Protein AF-A0A4Q7B4S7-F1 (afdb_monomer_lite)

pLD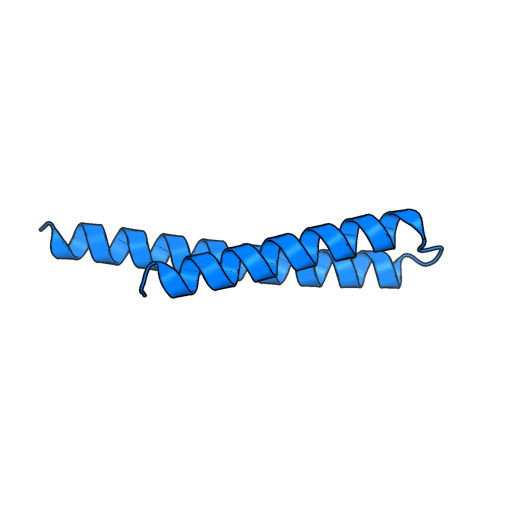DT: mean 86.52, std 9.17, range [53.12, 96.19]

Organism: NCBI:txid202951

Sequence (63 aa):
MDIKHIKNLLDIFEGTVERRCAIYEIADDEDDENRAAAECGAAKAELIRAIEQLAQHQEDSSA

Structure (mmCIF, N/CA/C/O backbone):
data_AF-A0A4Q7B4S7-F1
#
_entry.id   AF-A0A4Q7B4S7-F1
#
loop_
_atom_site.group_PDB
_atom_site.id
_atom_site.type_symbol
_atom_site.label_atom_id
_atom_site.label_alt_id
_atom_site.label_comp_id
_atom_site.label_asym_id
_atom_site.label_entity_id
_atom_site.label_seq_id
_atom_site.pdbx_PDB_ins_code
_atom_site.Cartn_x
_atom_site.Cartn_y
_atom_site.Cartn_z
_atom_site.occupancy
_atom_site.B_iso_or_equiv
_atom_site.auth_seq_id
_atom_site.auth_comp_id
_atom_site.auth_asym_id
_atom_site.auth_atom_id
_atom_site.pdbx_PDB_model_num
ATOM 1 N N . MET A 1 1 ? -17.162 3.524 8.072 1.00 64.94 1 MET A N 1
ATOM 2 C CA . MET A 1 1 ? -16.253 2.634 7.312 1.00 64.94 1 MET A CA 1
ATOM 3 C C . MET A 1 1 ? -16.495 1.203 7.782 1.00 64.94 1 MET A C 1
ATOM 5 O O . MET A 1 1 ? -16.616 1.036 8.989 1.00 64.94 1 MET A O 1
ATOM 9 N N . ASP A 1 2 ? -16.621 0.199 6.906 1.00 78.50 2 ASP A N 1
ATOM 10 C CA . ASP A 1 2 ? -16.745 -1.209 7.334 1.00 78.50 2 ASP A CA 1
ATOM 11 C C . ASP A 1 2 ? -15.435 -1.987 7.117 1.00 78.50 2 ASP A C 1
ATOM 13 O O . ASP A 1 2 ? -14.543 -1.565 6.378 1.00 78.50 2 A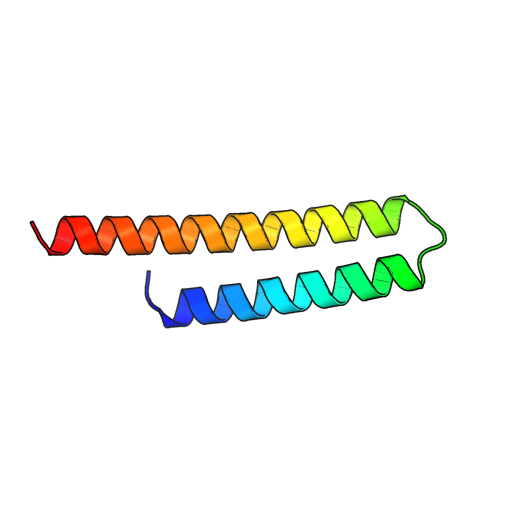SP A O 1
ATOM 17 N N . ILE A 1 3 ? -15.306 -3.142 7.772 1.00 84.31 3 ILE A N 1
ATOM 18 C CA . ILE A 1 3 ? -14.101 -3.976 7.675 1.00 84.31 3 ILE A CA 1
ATOM 19 C C . ILE A 1 3 ? -13.862 -4.524 6.256 1.00 84.31 3 ILE A C 1
ATOM 21 O O . ILE A 1 3 ? -12.732 -4.872 5.922 1.00 84.31 3 ILE A O 1
ATOM 25 N N . LYS A 1 4 ? -14.895 -4.608 5.404 1.00 88.81 4 LYS A N 1
A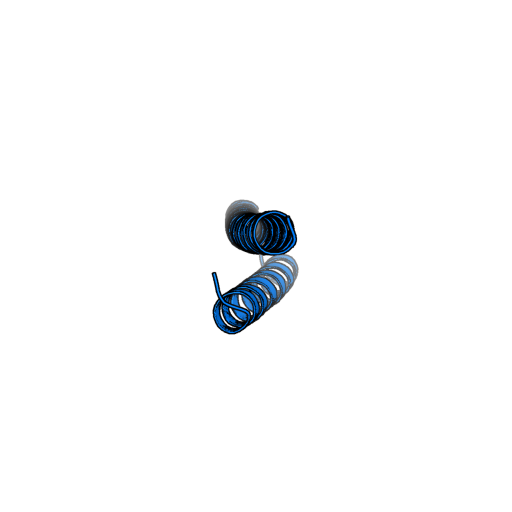TOM 26 C CA . LYS A 1 4 ? -14.751 -5.067 4.013 1.00 88.81 4 LYS A CA 1
ATOM 27 C C . LYS A 1 4 ? -14.025 -4.021 3.176 1.00 88.81 4 LYS A C 1
ATOM 29 O O . LYS A 1 4 ? -13.190 -4.386 2.357 1.00 88.81 4 LYS A O 1
ATOM 34 N N . HIS A 1 5 ? -14.295 -2.742 3.416 1.00 86.81 5 HIS A N 1
ATOM 35 C CA . HIS A 1 5 ? -13.594 -1.656 2.747 1.00 86.81 5 HIS A CA 1
ATOM 36 C C . HIS A 1 5 ? -12.098 -1.628 3.103 1.00 86.81 5 HIS A C 1
ATOM 38 O O . HIS A 1 5 ? -11.267 -1.502 2.211 1.00 86.81 5 HIS A O 1
ATOM 44 N N . ILE A 1 6 ? -11.738 -1.851 4.373 1.00 90.19 6 ILE A N 1
ATOM 45 C CA . ILE A 1 6 ? -10.324 -1.955 4.783 1.00 90.19 6 ILE A CA 1
ATOM 46 C C . ILE A 1 6 ? -9.639 -3.166 4.144 1.00 90.19 6 ILE A C 1
ATOM 48 O O . ILE A 1 6 ? -8.505 -3.041 3.697 1.00 90.19 6 ILE A O 1
ATOM 52 N N . LYS A 1 7 ? -10.320 -4.315 4.045 1.00 91.25 7 LYS A N 1
ATOM 53 C CA . LYS A 1 7 ? -9.779 -5.488 3.334 1.00 91.25 7 LYS A CA 1
ATOM 54 C C . LYS A 1 7 ? -9.495 -5.183 1.865 1.00 91.25 7 LYS A C 1
ATOM 56 O O . LYS A 1 7 ? -8.411 -5.475 1.392 1.00 91.25 7 LYS A O 1
ATOM 61 N N . ASN A 1 8 ? -10.420 -4.512 1.184 1.00 92.56 8 ASN A N 1
ATOM 62 C CA . ASN A 1 8 ? -10.204 -4.088 -0.197 1.00 92.56 8 ASN A CA 1
ATOM 63 C C . ASN A 1 8 ? -9.008 -3.123 -0.334 1.00 92.56 8 ASN A C 1
ATOM 65 O O . ASN A 1 8 ? -8.238 -3.229 -1.281 1.00 92.56 8 ASN A O 1
ATOM 69 N N . LEU A 1 9 ? -8.827 -2.193 0.610 1.00 91.31 9 LEU A N 1
ATOM 70 C CA . LEU A 1 9 ? -7.655 -1.309 0.626 1.00 91.31 9 LEU A CA 1
ATOM 71 C C . LEU A 1 9 ? -6.348 -2.064 0.915 1.00 91.31 9 LEU A C 1
ATOM 73 O O . LEU A 1 9 ? -5.309 -1.693 0.372 1.00 91.31 9 LEU A O 1
ATOM 77 N N . LEU A 1 10 ? -6.396 -3.121 1.731 1.00 93.81 10 LEU A N 1
ATOM 78 C CA . LEU A 1 10 ? -5.259 -4.010 1.969 1.00 93.81 10 LEU A CA 1
ATOM 79 C C . LEU A 1 10 ? -4.847 -4.718 0.671 1.00 93.81 10 LEU A C 1
ATOM 81 O O . LEU A 1 10 ? -3.683 -4.632 0.296 1.00 93.81 10 LEU A O 1
ATOM 85 N N . ASP A 1 11 ? -5.803 -5.311 -0.050 1.00 95.19 11 ASP A N 1
ATOM 86 C CA . ASP A 1 11 ? -5.548 -5.996 -1.326 1.00 95.19 11 ASP A CA 1
ATOM 87 C C . ASP A 1 11 ? -4.932 -5.035 -2.365 1.00 95.19 11 ASP A C 1
ATOM 89 O O . ASP A 1 11 ? -3.990 -5.376 -3.084 1.00 95.19 11 ASP A O 1
ATOM 93 N N . ILE A 1 12 ? -5.427 -3.790 -2.425 1.00 92.94 12 ILE A N 1
ATOM 94 C CA . ILE A 1 12 ? -4.874 -2.742 -3.297 1.00 92.94 12 ILE A CA 1
ATOM 95 C C . ILE A 1 12 ? -3.438 -2.398 -2.889 1.00 92.94 12 ILE A C 1
ATOM 97 O O . ILE A 1 12 ? -2.563 -2.299 -3.754 1.00 92.94 12 ILE A O 1
ATOM 101 N N . PHE A 1 13 ? -3.184 -2.212 -1.592 1.00 93.44 13 PHE A N 1
ATOM 102 C CA . PHE A 1 13 ? -1.851 -1.903 -1.086 1.00 93.44 13 PHE A CA 1
ATOM 103 C C . PHE A 1 13 ? -0.861 -3.034 -1.389 1.00 93.44 13 PHE A C 1
ATOM 105 O O . PHE A 1 13 ? 0.205 -2.758 -1.942 1.00 93.44 13 PHE A O 1
ATOM 112 N N . GLU A 1 14 ? -1.223 -4.289 -1.123 1.00 95.38 14 GLU A N 1
ATOM 113 C CA . GLU A 1 14 ? -0.403 -5.463 -1.447 1.00 95.38 14 GLU A CA 1
ATOM 114 C C . GLU A 1 14 ? -0.056 -5.499 -2.941 1.00 95.38 14 GLU A C 1
ATOM 116 O O . GLU A 1 14 ? 1.122 -5.557 -3.297 1.00 95.38 14 GLU A O 1
ATOM 121 N N . GLY A 1 15 ? -1.043 -5.297 -3.820 1.00 92.75 15 GLY A N 1
ATOM 122 C CA . GLY A 1 15 ? -0.804 -5.225 -5.263 1.00 92.75 15 GLY A CA 1
ATOM 123 C C . GLY A 1 15 ? 0.129 -4.080 -5.684 1.00 92.75 15 GLY A C 1
ATOM 124 O O . GLY A 1 15 ? 0.910 -4.230 -6.625 1.00 92.75 15 GLY A O 1
ATOM 125 N N . THR A 1 16 ? 0.103 -2.927 -5.002 1.00 92.62 16 THR A N 1
ATOM 126 C CA . THR A 1 16 ? 1.071 -1.842 -5.274 1.00 92.62 16 THR A CA 1
ATOM 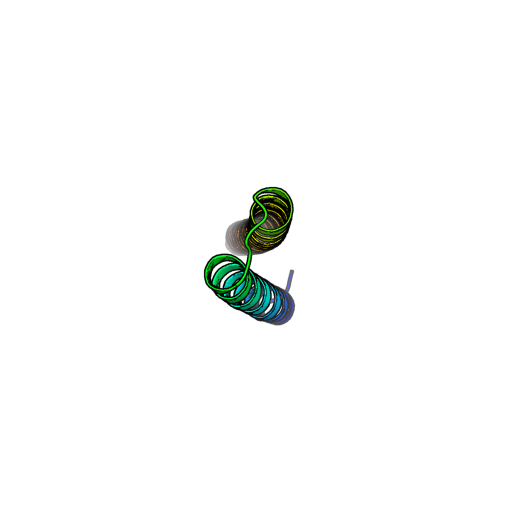127 C C . THR A 1 16 ? 2.482 -2.168 -4.791 1.00 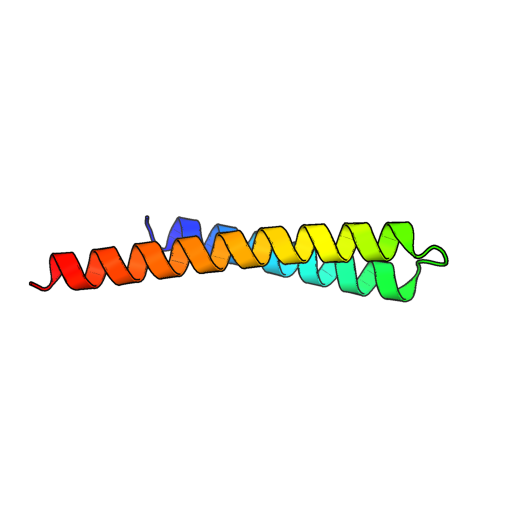92.62 16 THR A C 1
ATOM 129 O O . THR A 1 16 ? 3.445 -1.770 -5.445 1.00 92.62 16 THR A O 1
ATOM 132 N N . VAL A 1 17 ? 2.621 -2.904 -3.684 1.00 92.75 17 VAL A N 1
ATOM 133 C CA . VAL A 1 17 ? 3.923 -3.359 -3.180 1.00 92.75 17 VAL A CA 1
ATOM 134 C C . VAL A 1 17 ? 4.536 -4.359 -4.151 1.00 92.75 17 VAL A C 1
ATOM 136 O O . VAL A 1 17 ? 5.687 -4.177 -4.539 1.00 92.75 17 VAL A O 1
ATOM 139 N N . GLU A 1 18 ? 3.768 -5.355 -4.595 1.00 93.00 18 GLU A N 1
ATOM 140 C CA . GLU A 1 18 ? 4.223 -6.341 -5.581 1.00 93.00 18 GLU A CA 1
ATOM 141 C C . GLU A 1 18 ? 4.675 -5.672 -6.882 1.00 93.00 18 GLU A C 1
ATOM 143 O O . GLU A 1 18 ? 5.780 -5.936 -7.359 1.00 93.00 18 GLU A O 1
ATOM 148 N N . ARG A 1 19 ? 3.873 -4.739 -7.419 1.00 88.62 19 ARG A N 1
ATOM 149 C CA . ARG A 1 19 ? 4.244 -3.972 -8.619 1.00 88.62 19 ARG A CA 1
ATOM 150 C C . ARG A 1 19 ? 5.526 -3.174 -8.424 1.00 88.62 19 ARG A C 1
ATOM 152 O O . ARG A 1 19 ? 6.378 -3.178 -9.304 1.00 88.62 19 ARG A O 1
ATOM 159 N N . ARG A 1 20 ? 5.678 -2.502 -7.282 1.00 89.88 20 ARG A N 1
ATOM 160 C CA . ARG A 1 20 ? 6.880 -1.721 -6.987 1.00 89.88 20 ARG A CA 1
ATOM 161 C C . ARG A 1 20 ? 8.120 -2.608 -6.887 1.00 89.88 20 ARG A C 1
ATOM 163 O O . ARG A 1 20 ? 9.151 -2.246 -7.438 1.00 89.88 20 ARG A O 1
ATOM 170 N N . CYS A 1 21 ? 8.020 -3.760 -6.225 1.00 88.56 21 CYS A N 1
ATOM 171 C CA . CYS A 1 21 ? 9.115 -4.727 -6.161 1.00 88.56 21 CYS A CA 1
ATOM 172 C C . CYS A 1 21 ? 9.503 -5.221 -7.560 1.00 88.56 21 CYS A C 1
ATOM 174 O O . CYS A 1 21 ? 10.681 -5.206 -7.892 1.00 88.56 21 CYS A O 1
ATOM 176 N N . ALA A 1 22 ? 8.522 -5.566 -8.399 1.00 88.12 22 ALA A N 1
ATOM 177 C CA . ALA A 1 22 ? 8.784 -5.994 -9.770 1.00 88.12 22 ALA A CA 1
ATOM 178 C C . ALA A 1 22 ? 9.449 -4.894 -10.614 1.00 88.12 22 ALA A C 1
ATOM 180 O O . ALA A 1 22 ? 10.343 -5.193 -11.395 1.00 88.12 22 ALA A O 1
ATOM 181 N N . ILE A 1 23 ? 9.045 -3.628 -10.446 1.00 85.62 23 ILE A N 1
ATOM 182 C CA . ILE A 1 23 ? 9.646 -2.487 -11.152 1.00 85.62 23 ILE A CA 1
ATOM 183 C C . ILE A 1 23 ? 11.103 -2.292 -10.726 1.00 85.62 23 ILE A C 1
ATOM 185 O O . ILE A 1 23 ? 11.954 -2.201 -11.598 1.00 85.62 23 ILE A O 1
ATOM 189 N N . TYR A 1 24 ? 11.420 -2.336 -9.429 1.00 81.25 24 TYR A N 1
ATOM 190 C CA . TYR A 1 24 ? 12.810 -2.241 -8.953 1.00 81.25 24 TYR A CA 1
ATOM 191 C C . TYR A 1 24 ? 13.727 -3.371 -9.453 1.00 81.25 24 TYR A C 1
ATOM 193 O O . TYR A 1 24 ? 14.945 -3.228 -9.429 1.00 81.25 24 TYR A O 1
ATOM 201 N N . GLU A 1 25 ? 13.172 -4.507 -9.882 1.00 81.50 25 GLU A N 1
ATOM 202 C CA . GLU A 1 25 ? 13.959 -5.611 -10.447 1.00 81.50 25 GLU A CA 1
ATOM 203 C C . GLU A 1 25 ? 14.264 -5.441 -11.943 1.00 81.50 25 GLU A C 1
ATOM 205 O O . GLU A 1 25 ? 15.208 -6.056 -12.441 1.00 81.50 25 GLU A O 1
ATOM 210 N N . ILE A 1 26 ? 13.466 -4.650 -12.667 1.00 81.38 26 ILE A N 1
ATOM 211 C CA . ILE A 1 26 ? 13.513 -4.574 -14.138 1.00 81.38 26 ILE A CA 1
ATOM 212 C C . ILE A 1 26 ? 13.753 -3.166 -14.684 1.00 81.38 26 ILE A C 1
ATOM 214 O O . ILE A 1 26 ? 14.076 -3.033 -15.864 1.00 81.38 26 ILE A O 1
ATOM 218 N N . ALA A 1 27 ? 13.530 -2.128 -13.879 1.00 78.50 27 ALA A N 1
ATOM 219 C CA . ALA A 1 27 ? 13.658 -0.748 -14.304 1.00 78.50 27 ALA A CA 1
ATOM 220 C C . ALA A 1 27 ? 15.136 -0.377 -14.454 1.00 78.50 27 ALA A C 1
ATOM 222 O O . ALA A 1 27 ? 15.947 -0.611 -13.565 1.00 78.50 27 ALA A O 1
ATOM 223 N N . ASP A 1 28 ? 15.455 0.220 -15.598 1.00 74.62 28 ASP A N 1
ATOM 224 C CA . ASP A 1 28 ? 16.744 0.870 -15.875 1.00 74.62 28 ASP A CA 1
ATOM 225 C C . ASP A 1 28 ? 16.593 2.410 -15.809 1.00 74.62 28 ASP A C 1
ATOM 227 O O . ASP A 1 28 ? 17.512 3.157 -16.136 1.00 74.62 28 ASP A O 1
ATOM 231 N N . ASP A 1 29 ? 15.398 2.884 -15.418 1.00 78.25 29 ASP A N 1
ATOM 232 C CA . ASP A 1 29 ? 14.985 4.287 -15.361 1.00 78.25 29 ASP A CA 1
ATOM 233 C C . ASP A 1 29 ? 14.413 4.629 -13.972 1.00 78.25 29 ASP A C 1
ATOM 235 O O . ASP A 1 29 ? 13.455 4.016 -13.491 1.00 78.25 29 ASP A O 1
ATOM 239 N N . GLU A 1 30 ? 15.005 5.647 -13.349 1.00 80.56 30 GLU A N 1
ATOM 240 C CA . GLU A 1 30 ? 14.656 6.172 -12.027 1.00 80.56 30 GLU A CA 1
ATOM 241 C C . GLU A 1 30 ? 13.218 6.732 -11.983 1.00 80.56 30 GLU A C 1
ATOM 243 O O . GLU A 1 30 ? 12.573 6.728 -10.930 1.00 80.56 30 GLU A O 1
ATOM 248 N N . ASP A 1 31 ? 12.662 7.172 -13.117 1.00 88.31 31 ASP A N 1
ATOM 249 C CA . ASP A 1 31 ? 11.298 7.711 -13.182 1.00 88.31 31 ASP A CA 1
ATOM 250 C C . ASP A 1 31 ? 10.223 6.632 -12.975 1.00 88.31 31 ASP A C 1
ATOM 252 O O . ASP A 1 31 ? 9.208 6.879 -12.307 1.00 88.31 31 ASP A O 1
ATOM 256 N N . ASP A 1 32 ? 10.441 5.419 -13.489 1.00 84.19 32 ASP A N 1
ATOM 257 C CA . ASP A 1 32 ? 9.512 4.301 -13.297 1.00 84.19 32 ASP A CA 1
ATOM 258 C C . ASP A 1 32 ? 9.528 3.811 -11.842 1.00 84.19 32 ASP A C 1
ATOM 260 O O . ASP A 1 32 ? 8.465 3.549 -11.261 1.00 84.19 32 ASP A O 1
ATOM 264 N N . GLU A 1 33 ? 10.708 3.776 -11.217 1.00 85.44 33 GLU A N 1
ATOM 265 C CA . GLU A 1 33 ? 10.866 3.499 -9.787 1.00 85.44 33 GLU A CA 1
ATOM 266 C C . GLU A 1 33 ? 10.153 4.547 -8.924 1.00 85.44 33 GLU A C 1
ATOM 268 O O . GLU A 1 33 ? 9.387 4.206 -8.013 1.00 85.44 33 GLU A O 1
ATOM 273 N N . ASN A 1 34 ? 10.348 5.831 -9.238 1.00 89.69 34 ASN A N 1
ATOM 274 C CA . ASN A 1 34 ? 9.725 6.940 -8.523 1.00 89.69 34 ASN A CA 1
ATOM 275 C C . ASN A 1 34 ? 8.198 6.905 -8.634 1.00 89.69 34 ASN A C 1
ATOM 277 O O . ASN A 1 34 ? 7.500 7.099 -7.630 1.00 89.69 34 ASN A O 1
ATOM 281 N N . ARG A 1 35 ? 7.655 6.602 -9.819 1.00 90.75 35 ARG A N 1
ATOM 282 C CA . ARG A 1 35 ? 6.206 6.451 -10.010 1.00 90.75 35 ARG A CA 1
ATOM 283 C C . ARG A 1 35 ? 5.658 5.290 -9.182 1.00 90.75 35 ARG A C 1
ATOM 285 O O . ARG A 1 35 ? 4.672 5.463 -8.464 1.00 90.75 35 ARG A O 1
ATOM 292 N N . ALA A 1 36 ? 6.320 4.136 -9.215 1.00 89.50 36 ALA A N 1
ATOM 293 C CA . ALA A 1 36 ? 5.907 2.968 -8.442 1.00 89.50 36 ALA A CA 1
ATOM 294 C C . ALA A 1 36 ? 5.969 3.216 -6.923 1.00 89.50 36 ALA A C 1
ATOM 296 O O . ALA A 1 36 ? 5.086 2.793 -6.169 1.00 89.50 36 ALA A O 1
ATOM 297 N N . ALA A 1 37 ? 6.991 3.939 -6.459 1.00 91.19 37 ALA A N 1
ATOM 298 C CA . ALA A 1 37 ? 7.114 4.360 -5.070 1.00 91.19 37 ALA A CA 1
ATOM 299 C C . ALA A 1 37 ? 5.989 5.318 -4.652 1.00 91.19 37 ALA A C 1
ATOM 301 O O . ALA A 1 37 ? 5.413 5.138 -3.573 1.00 91.19 37 ALA A O 1
ATOM 302 N N . ALA A 1 38 ? 5.642 6.288 -5.502 1.00 94.62 38 ALA A N 1
ATOM 303 C CA . ALA A 1 38 ? 4.557 7.232 -5.250 1.00 94.62 38 ALA A CA 1
ATOM 304 C C . ALA A 1 38 ? 3.188 6.533 -5.172 1.00 94.62 38 ALA A C 1
ATOM 306 O O . ALA A 1 38 ? 2.426 6.784 -4.237 1.00 94.62 38 ALA A O 1
ATOM 307 N N . GLU A 1 39 ? 2.896 5.613 -6.097 1.00 92.81 39 GLU A N 1
ATOM 308 C CA . GLU A 1 39 ? 1.650 4.834 -6.105 1.00 92.81 39 GLU A CA 1
ATOM 309 C C . GLU A 1 39 ? 1.502 3.969 -4.846 1.00 92.81 39 GLU A C 1
ATOM 311 O O . GLU A 1 39 ? 0.456 3.982 -4.194 1.00 92.81 39 GLU A O 1
ATOM 316 N N . CYS A 1 40 ? 2.569 3.268 -4.450 1.00 93.69 40 CYS A N 1
ATOM 317 C CA . CYS A 1 40 ? 2.586 2.478 -3.219 1.00 93.69 40 CYS A CA 1
ATOM 318 C C . CYS A 1 40 ? 2.408 3.361 -1.970 1.00 93.69 40 CYS A C 1
ATOM 320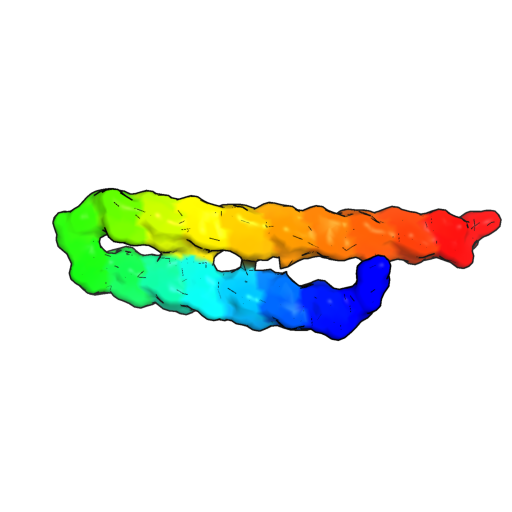 O O . CYS A 1 40 ? 1.666 3.015 -1.046 1.00 93.69 40 CYS A O 1
ATOM 322 N N . GLY A 1 41 ? 3.044 4.536 -1.950 1.00 94.38 41 GLY A N 1
ATOM 323 C CA . GLY A 1 41 ? 2.891 5.516 -0.876 1.00 94.38 41 GLY A CA 1
ATOM 324 C C . GLY A 1 41 ? 1.458 6.037 -0.744 1.00 94.38 41 GLY A C 1
ATOM 325 O O . GLY A 1 41 ? 0.946 6.135 0.373 1.00 94.38 41 GLY A O 1
ATOM 326 N N . ALA A 1 42 ? 0.792 6.318 -1.866 1.00 95.31 42 ALA A N 1
ATOM 327 C CA . ALA A 1 42 ? -0.597 6.769 -1.886 1.00 95.31 42 ALA A CA 1
ATOM 328 C C . ALA A 1 42 ? -1.552 5.695 -1.341 1.00 95.31 42 ALA A C 1
ATOM 330 O O . ALA A 1 42 ? -2.337 5.986 -0.435 1.00 95.31 42 ALA A O 1
ATOM 331 N N . ALA A 1 43 ? -1.424 4.448 -1.810 1.00 93.62 43 ALA A N 1
ATOM 332 C CA . ALA A 1 43 ? -2.238 3.328 -1.330 1.00 93.62 43 ALA A CA 1
ATOM 333 C C . ALA A 1 43 ? -2.039 3.074 0.174 1.00 93.62 43 ALA A C 1
ATOM 335 O O . ALA A 1 43 ? -3.005 2.884 0.916 1.00 93.62 43 ALA A O 1
ATOM 336 N N . LYS A 1 44 ? -0.792 3.158 0.659 1.00 94.56 44 LYS A N 1
ATOM 337 C CA . LYS A 1 44 ? -0.485 3.067 2.094 1.00 94.56 44 LYS A CA 1
ATOM 338 C C . LYS A 1 44 ? -1.193 4.157 2.900 1.00 94.56 44 LYS A C 1
ATOM 340 O O . LYS A 1 44 ? -1.758 3.870 3.954 1.00 94.56 44 LYS A O 1
ATOM 345 N N . ALA A 1 45 ? -1.130 5.406 2.441 1.00 96.19 45 ALA A N 1
ATOM 346 C CA . ALA A 1 45 ? -1.724 6.536 3.150 1.00 96.19 45 ALA A CA 1
ATOM 347 C C . ALA A 1 45 ? -3.254 6.419 3.230 1.00 96.19 45 ALA A C 1
ATOM 349 O O . ALA A 1 45 ? -3.846 6.746 4.258 1.00 96.19 45 ALA A O 1
ATOM 350 N N . GLU A 1 46 ? -3.889 5.926 2.168 1.00 93.94 46 GLU A N 1
ATOM 351 C CA . GLU A 1 46 ? -5.330 5.677 2.133 1.00 93.94 46 GLU A CA 1
ATOM 352 C C . GLU A 1 46 ? -5.745 4.562 3.102 1.00 93.94 46 GLU A C 1
ATOM 354 O O . GLU A 1 46 ? -6.674 4.752 3.890 1.00 93.94 46 GLU A O 1
ATOM 359 N N . LEU A 1 47 ? -5.005 3.447 3.126 1.00 92.69 47 LEU A N 1
ATOM 360 C CA . LEU A 1 47 ? -5.232 2.360 4.080 1.00 92.69 47 LEU A CA 1
ATOM 361 C C . LEU A 1 47 ? -5.100 2.837 5.535 1.00 92.69 47 LEU A C 1
ATOM 363 O O . LEU A 1 47 ? -5.956 2.524 6.362 1.00 92.69 47 LEU A O 1
ATOM 367 N N . ILE A 1 48 ? -4.066 3.626 5.848 1.00 94.06 48 ILE A N 1
ATOM 368 C CA . ILE A 1 48 ? -3.866 4.181 7.196 1.00 94.06 48 ILE A CA 1
ATOM 369 C C . ILE A 1 48 ? -5.052 5.060 7.600 1.00 94.06 48 ILE A C 1
ATOM 371 O O . ILE A 1 48 ? -5.636 4.833 8.658 1.00 94.06 48 ILE A O 1
ATOM 375 N N . ARG A 1 49 ? -5.475 5.995 6.739 1.00 93.56 49 ARG A N 1
ATOM 376 C CA . ARG A 1 49 ? -6.629 6.865 7.026 1.00 93.56 49 ARG A CA 1
ATOM 377 C C . ARG A 1 49 ? -7.908 6.070 7.272 1.00 93.56 49 ARG A C 1
ATOM 379 O O . ARG A 1 49 ? -8.685 6.414 8.158 1.00 93.56 49 ARG A O 1
ATOM 386 N N . ALA A 1 50 ? -8.138 5.011 6.498 1.00 90.75 50 ALA A N 1
ATOM 387 C CA . ALA A 1 50 ? -9.300 4.149 6.673 1.00 90.75 50 ALA A CA 1
ATOM 388 C C . ALA A 1 50 ? -9.297 3.424 8.028 1.00 90.75 50 ALA A C 1
ATOM 390 O O . ALA A 1 50 ? -10.349 3.295 8.661 1.00 90.75 50 ALA A O 1
ATOM 391 N N . ILE A 1 51 ? -8.123 2.972 8.480 1.00 90.06 51 ILE A N 1
ATOM 392 C CA . ILE A 1 51 ? -7.938 2.336 9.790 1.00 90.06 51 ILE A CA 1
ATOM 393 C C . ILE A 1 51 ? -8.165 3.349 10.917 1.00 90.06 51 ILE A C 1
ATOM 395 O O . ILE A 1 51 ? -8.913 3.052 11.846 1.00 90.06 51 ILE A O 1
ATOM 399 N N . GLU A 1 52 ? -7.580 4.544 10.821 1.00 91.88 52 GLU A N 1
ATOM 400 C CA . GLU A 1 52 ? -7.749 5.620 11.810 1.00 91.88 52 GLU A CA 1
ATOM 401 C C . GLU A 1 52 ? -9.223 6.014 11.968 1.00 91.88 52 GLU A C 1
ATOM 403 O O . GLU A 1 52 ? -9.732 6.105 13.083 1.00 91.88 52 GLU A O 1
ATOM 408 N N . GLN A 1 53 ? -9.947 6.162 10.854 1.00 89.81 53 GLN A N 1
ATOM 409 C CA . GLN A 1 53 ? -11.382 6.447 10.881 1.00 89.81 53 GLN A CA 1
ATOM 410 C C . GLN A 1 53 ? -12.180 5.320 11.542 1.00 89.81 53 GLN A C 1
ATOM 412 O O . GLN A 1 53 ? -13.100 5.594 12.312 1.00 89.81 53 GLN A O 1
ATOM 417 N N . LEU A 1 54 ? -11.856 4.052 11.260 1.00 86.25 54 LEU A N 1
ATOM 418 C CA . LEU A 1 54 ? -12.536 2.928 11.905 1.00 86.25 54 LEU A CA 1
ATOM 419 C C . LEU A 1 54 ? -12.284 2.909 13.419 1.00 86.25 54 LEU A C 1
ATOM 421 O O . LEU A 1 54 ? -13.230 2.686 14.172 1.00 86.25 54 LEU A O 1
ATOM 425 N N . ALA A 1 55 ? -11.044 3.151 13.850 1.00 85.94 55 ALA A N 1
ATOM 426 C CA . ALA A 1 55 ? -10.684 3.202 15.264 1.00 85.94 55 ALA A CA 1
ATOM 427 C C . ALA A 1 55 ? -11.455 4.313 15.997 1.00 85.94 55 ALA A C 1
ATOM 429 O O . ALA A 1 55 ? -12.097 4.036 17.007 1.00 85.94 55 ALA A O 1
ATOM 430 N N . GLN A 1 56 ? -11.502 5.522 15.426 1.00 86.19 56 GLN A N 1
ATOM 431 C CA . GLN A 1 56 ? -12.251 6.647 15.997 1.00 86.19 56 GLN A CA 1
ATOM 432 C C . GLN A 1 56 ? -13.748 6.329 16.137 1.00 86.19 56 GLN A C 1
ATOM 434 O O . GLN A 1 56 ? -14.347 6.555 17.184 1.00 86.19 56 GLN A O 1
ATOM 439 N N . HIS A 1 57 ? -14.355 5.730 15.106 1.00 79.19 57 HIS A N 1
ATOM 440 C CA . HIS A 1 57 ? -15.761 5.321 15.158 1.00 79.19 57 HIS A CA 1
ATOM 441 C C . HIS A 1 57 ? -16.050 4.269 16.245 1.00 79.19 57 HIS A C 1
ATOM 443 O O . HIS A 1 57 ? -17.166 4.230 16.768 1.00 79.19 57 HIS A O 1
ATOM 449 N N . GLN A 1 58 ? -15.087 3.399 16.570 1.00 73.12 58 GLN A N 1
ATOM 450 C CA . GLN A 1 58 ? -15.230 2.410 17.643 1.00 73.12 58 GLN A CA 1
ATOM 451 C C . GLN A 1 58 ? -15.112 3.038 19.034 1.00 73.12 58 GLN A C 1
ATOM 453 O O . GLN A 1 58 ? -15.861 2.639 19.928 1.00 73.12 58 GLN A O 1
ATOM 458 N N . GLU A 1 59 ? -14.224 4.018 19.212 1.00 73.81 59 GLU A N 1
ATOM 459 C CA . GLU A 1 59 ? -14.112 4.784 20.460 1.00 73.81 59 GLU A CA 1
ATOM 460 C C . GLU A 1 59 ? -15.398 5.570 20.740 1.00 73.81 59 GLU A C 1
ATOM 462 O O . GLU A 1 59 ? -15.966 5.440 21.823 1.00 73.81 59 GLU A O 1
ATOM 467 N N . ASP A 1 60 ? -15.928 6.276 19.737 1.00 70.12 60 ASP A N 1
ATOM 468 C CA . ASP A 1 60 ? -17.159 7.068 19.866 1.00 70.12 60 ASP A CA 1
ATOM 469 C C . ASP A 1 60 ? -18.412 6.202 20.095 1.00 70.12 60 ASP A C 1
ATOM 471 O O . ASP A 1 60 ? -19.372 6.650 20.714 1.00 70.12 60 ASP A O 1
ATOM 475 N N . SER A 1 61 ? -18.423 4.955 19.605 1.00 63.97 61 SER A N 1
ATOM 476 C CA . SER A 1 61 ? -19.540 4.015 19.820 1.00 63.97 61 SER A CA 1
ATOM 477 C C . SER A 1 61 ? -19.483 3.293 21.173 1.00 63.97 61 SER A C 1
ATOM 479 O O . SER A 1 61 ? -20.439 2.605 21.533 1.00 63.97 61 SER A O 1
ATOM 481 N N . SER A 1 62 ? -18.360 3.396 21.889 1.00 60.75 62 SER A N 1
ATOM 482 C CA . SER A 1 62 ? -18.133 2.749 23.190 1.00 60.75 62 SER A CA 1
ATOM 483 C C . SER A 1 62 ? -18.240 3.726 24.374 1.00 60.75 62 SER A C 1
ATOM 485 O O . SER A 1 62 ? -18.057 3.297 25.516 1.00 60.75 62 SER A O 1
ATOM 487 N N . ALA A 1 63 ? -18.518 5.008 24.104 1.00 53.12 63 ALA A N 1
ATOM 488 C CA . ALA A 1 63 ? -18.716 6.097 25.068 1.00 53.12 63 ALA A CA 1
ATOM 489 C C . ALA A 1 63 ? -20.208 6.405 25.283 1.00 53.12 63 ALA A C 1
ATOM 491 O O . ALA A 1 63 ? -20.563 6.766 26.430 1.00 53.12 63 ALA A O 1
#

Foldseek 3Di:
DDPVVLVVLVVQLVVLVVVLVVCVVPPPDVVSNVVSVVSSVVSVVVSVVVVVVVVVVVVVVVD

Radius of gyration: 15.27 Å; chains: 1; bounding box: 36×14×41 Å

Secondary structure (DSSP, 8-state):
--HHHHHHHHHHHHHHHHHHHHHHHH-S-HHHHHHHHHHHHHHHHHHHHHHHHHHHHHHHT--